Protein AF-A0A133SJF3-F1 (afdb_monomer)

Radius of gyration: 17.65 Å; Cα contacts (8 Å, |Δi|>4): 76; chains: 1; bounding box: 31×32×55 Å

Solvent-accessible surface area (backbone atoms only — not comparable to full-atom values): 4316 Å² total; per-residue (Å²): 114,69,68,57,57,50,51,52,52,51,51,50,51,50,49,50,44,57,68,55,53,48,38,60,75,43,18,67,60,21,30,52,54,18,50,55,51,44,50,49,44,53,70,54,20,64,84,76,70,42,43,77,64,75,92,42,73,68,55,46,48,45,12,18,63,50,16,61,64,24,38,52,51,52,42,50,45,54,49,78,107

Secondary structure (DSSP, 8-state):
-HHHHHHHHHHHHHHHIIIIIHHHHTHHHHHHHHHHHHHHHHHHGGGGTPPPPP--HHHHHHHHHHSHHHHHHHHHHHHH-

Foldseek 3Di:
DVVVVVVVVVVVVVVCCVQPVVLVVCLVVLLVQLVVVLVVCQVCVVVVQWDRQDDDPVLSNQSSNVRNVSSVVSRVVRRPD

Sequence (81 aa):
MEFISIAIGVGILYLVHKVILTPMRHLLVNVIIGLIVLYGVNHFGYLFGFQHVPITLATGLIIGLFGLPGVVLVTLYYTFF

Structure (mmCIF, N/CA/C/O backbone):
data_AF-A0A133SJF3-F1
#
_entry.id   AF-A0A133SJF3-F1
#
loop_
_atom_site.group_PDB
_atom_site.id
_atom_site.type_symbol
_atom_site.label_atom_id
_atom_site.label_alt_id
_atom_site.label_comp_id
_atom_site.label_asym_id
_atom_site.label_entity_id
_atom_site.label_seq_id
_atom_site.pdbx_PDB_ins_code
_atom_site.Cartn_x
_atom_site.Cartn_y
_atom_site.Cartn_z
_atom_site.occupancy
_atom_site.B_iso_or_equiv
_atom_site.auth_seq_id
_atom_site.auth_comp_id
_atom_site.auth_asym_id
_atom_site.auth_atom_id
_atom_site.pdbx_PDB_model_num
ATOM 1 N N . MET A 1 1 ? -19.667 20.295 30.087 1.00 62.31 1 MET A N 1
ATOM 2 C CA . MET A 1 1 ? -18.254 20.228 29.657 1.00 62.31 1 MET A CA 1
ATOM 3 C C . MET A 1 1 ? -17.742 18.790 29.581 1.00 62.31 1 MET A C 1
ATOM 5 O O . MET A 1 1 ? -17.149 18.457 28.569 1.00 62.31 1 MET A O 1
ATOM 9 N N . GLU A 1 2 ? -18.032 17.915 30.552 1.00 74.81 2 GLU A N 1
ATOM 10 C CA . GLU A 1 2 ? -17.517 16.525 30.562 1.00 74.81 2 GLU A CA 1
ATOM 11 C C . GLU A 1 2 ? -18.078 15.608 29.458 1.00 74.81 2 GLU A C 1
ATOM 13 O O . GLU A 1 2 ? -17.356 14.805 28.875 1.00 74.81 2 GLU A O 1
ATOM 18 N N . PHE A 1 3 ? -19.352 15.757 29.089 1.00 83.56 3 PHE A N 1
ATOM 19 C CA . PHE A 1 3 ? -19.944 14.941 28.020 1.00 83.56 3 PHE A CA 1
ATOM 20 C C . PHE A 1 3 ? -19.383 15.261 26.623 1.00 83.56 3 PHE A C 1
ATOM 22 O O . PHE A 1 3 ? -19.336 14.386 25.761 1.00 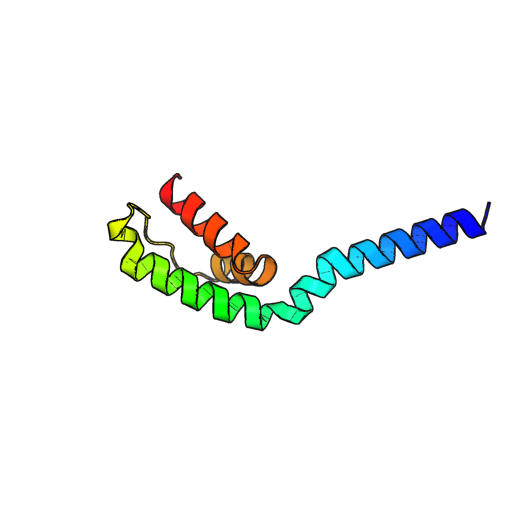83.56 3 PHE A O 1
ATOM 29 N N . ILE A 1 4 ? -18.921 16.498 26.400 1.00 87.69 4 ILE A N 1
ATOM 30 C CA . ILE A 1 4 ? -18.344 16.931 25.117 1.00 87.69 4 ILE A CA 1
ATOM 31 C C . ILE A 1 4 ? -16.949 16.326 24.930 1.00 87.69 4 ILE A C 1
ATOM 33 O O . ILE A 1 4 ? -16.640 15.830 23.850 1.00 87.69 4 ILE A O 1
ATOM 37 N N . SER A 1 5 ? -16.120 16.301 25.977 1.00 88.00 5 SER A N 1
ATOM 38 C CA . SER A 1 5 ? -14.801 15.660 25.927 1.00 88.00 5 SER A CA 1
ATOM 39 C C . SER A 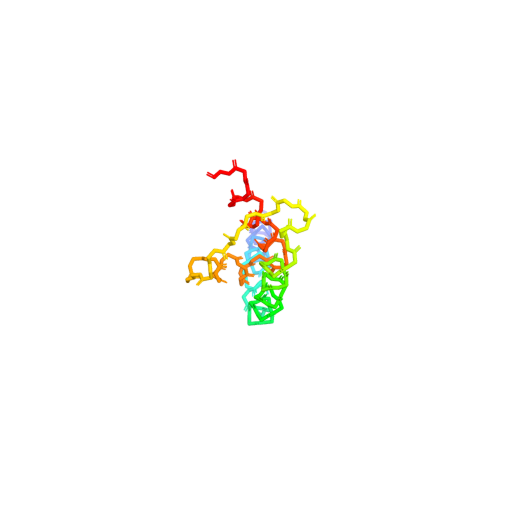1 5 ? -14.903 14.144 25.734 1.00 88.00 5 SER A C 1
ATOM 41 O O . SER A 1 5 ? -14.127 13.583 24.961 1.00 88.00 5 SER A O 1
ATOM 43 N N . ILE A 1 6 ? -15.899 13.487 26.342 1.00 89.69 6 ILE A N 1
ATOM 44 C CA . ILE A 1 6 ? -16.192 12.066 26.091 1.00 89.69 6 ILE A CA 1
ATOM 45 C C . ILE A 1 6 ? -16.607 11.845 24.629 1.00 89.69 6 ILE A C 1
ATOM 47 O O . ILE A 1 6 ? -16.074 10.950 23.975 1.00 89.69 6 ILE A O 1
ATOM 51 N N . ALA A 1 7 ? -17.501 12.675 24.082 1.00 91.62 7 ALA A N 1
ATOM 52 C CA . ALA A 1 7 ? -17.934 12.566 22.687 1.00 91.62 7 ALA A CA 1
ATOM 53 C C . ALA A 1 7 ? -16.770 12.744 21.695 1.00 91.62 7 ALA A C 1
ATOM 55 O O . ALA A 1 7 ? -16.657 11.985 20.731 1.00 91.62 7 ALA A O 1
ATOM 56 N N . ILE A 1 8 ? -15.867 13.695 21.958 1.00 93.69 8 ILE A N 1
ATOM 57 C CA . ILE A 1 8 ? -14.648 13.893 21.162 1.00 93.69 8 ILE A CA 1
ATOM 58 C C . ILE A 1 8 ? -13.736 12.664 21.259 1.00 93.69 8 ILE A C 1
ATOM 60 O O . ILE A 1 8 ? -13.274 12.167 20.233 1.00 93.69 8 ILE A O 1
ATOM 64 N N . GLY A 1 9 ? -13.520 12.125 22.464 1.00 91.81 9 GLY A N 1
ATOM 65 C CA . GLY A 1 9 ? -12.715 10.917 22.668 1.00 91.81 9 GLY A CA 1
ATOM 66 C C . GLY A 1 9 ? -13.258 9.702 21.911 1.00 91.81 9 GLY A C 1
ATOM 67 O O . GLY A 1 9 ? -12.504 9.002 21.234 1.00 91.81 9 GLY A O 1
ATOM 68 N N . VAL A 1 10 ? -14.577 9.490 21.947 1.00 93.69 10 VAL A N 1
ATOM 69 C CA . VAL A 1 10 ? -15.250 8.427 21.181 1.00 93.69 10 VAL A CA 1
ATOM 70 C C . V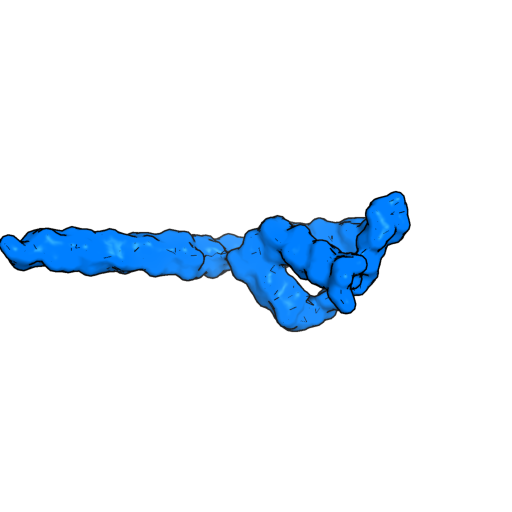AL A 1 10 ? -15.123 8.664 19.674 1.00 93.69 10 VAL A C 1
ATOM 72 O O . VAL A 1 10 ? -14.851 7.723 18.930 1.00 93.69 10 VAL A O 1
ATOM 75 N N . GLY A 1 11 ? -15.254 9.911 19.213 1.00 92.94 11 GLY A N 1
ATOM 76 C CA . GLY A 1 11 ? -15.062 10.271 17.807 1.00 92.94 11 GLY A CA 1
ATOM 77 C C . GLY A 1 11 ? -13.650 9.963 17.300 1.00 92.94 11 GLY A C 1
ATOM 78 O O . GLY A 1 11 ? -13.490 9.389 16.222 1.00 92.94 11 GLY A O 1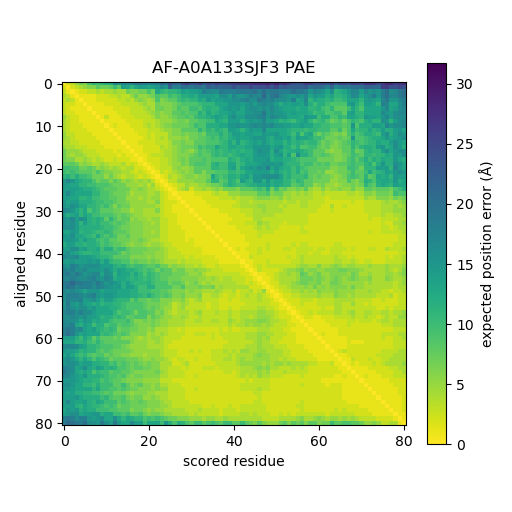
ATOM 79 N N . ILE A 1 12 ? -12.625 10.269 18.100 1.00 91.31 12 ILE A N 1
ATOM 80 C CA . ILE A 1 12 ? -11.225 9.952 17.784 1.00 91.31 12 ILE A CA 1
ATOM 81 C C . ILE A 1 12 ? -11.015 8.436 17.740 1.00 91.31 12 ILE A C 1
ATOM 83 O O . ILE A 1 12 ? -10.445 7.928 16.777 1.00 91.31 12 ILE A O 1
ATOM 87 N N . LEU A 1 13 ? -11.518 7.695 18.732 1.00 89.81 13 LEU A N 1
ATOM 88 C CA . LEU A 1 13 ? -11.438 6.229 18.756 1.00 89.81 13 LEU A CA 1
ATOM 89 C C . LEU A 1 13 ? -12.116 5.595 17.535 1.00 89.81 13 LEU A C 1
ATOM 91 O O . LEU A 1 13 ? -11.560 4.679 16.927 1.00 89.81 13 LEU A O 1
ATOM 95 N N . TYR A 1 14 ? -13.284 6.107 17.139 1.00 90.12 14 TYR A N 1
ATOM 96 C CA . TYR A 1 14 ? -13.980 5.659 15.937 1.00 90.12 14 TYR A CA 1
ATOM 97 C C . TYR A 1 14 ? -13.154 5.920 14.671 1.00 90.12 14 TYR A C 1
ATOM 99 O O . TYR A 1 14 ? -13.030 5.030 13.830 1.00 90.12 14 TYR A O 1
ATOM 107 N N . LEU A 1 15 ? -12.547 7.104 14.542 1.00 86.25 15 LEU A N 1
ATOM 108 C CA . LEU A 1 15 ? -11.678 7.435 13.410 1.00 86.25 15 LEU A CA 1
ATOM 109 C C . LEU A 1 15 ? -10.446 6.532 13.349 1.00 86.25 15 LEU A C 1
ATOM 111 O O . LEU A 1 15 ? -10.146 5.990 12.289 1.00 86.25 15 LEU A O 1
ATOM 115 N N . VAL A 1 16 ? -9.771 6.310 14.478 1.00 86.19 16 VAL A N 1
ATOM 116 C CA . VAL A 1 16 ? -8.615 5.407 14.563 1.00 86.19 16 VAL A CA 1
ATOM 117 C C . VAL A 1 16 ? -9.014 3.988 14.158 1.00 86.19 16 VAL A C 1
ATOM 119 O O . VAL A 1 16 ? -8.341 3.361 13.340 1.00 86.19 16 VAL A O 1
ATOM 122 N N . HIS A 1 17 ? -10.148 3.490 14.658 1.00 85.38 17 HIS A N 1
ATOM 123 C CA . HIS A 1 17 ? -10.657 2.175 14.277 1.00 85.38 17 HIS A CA 1
ATOM 124 C C . HIS A 1 17 ? -10.979 2.091 12.781 1.00 85.38 17 HIS A C 1
ATOM 126 O O . HIS A 1 17 ? -10.616 1.131 12.096 1.00 85.38 17 HIS A O 1
ATOM 132 N N . LYS A 1 18 ? -11.629 3.118 12.242 1.00 80.81 18 LYS A N 1
ATOM 133 C CA . LYS A 1 18 ? -12.018 3.149 10.837 1.00 80.81 18 LYS A CA 1
ATOM 134 C C . LYS A 1 18 ? -10.816 3.253 9.899 1.00 80.81 18 LYS A C 1
ATOM 136 O O . LYS A 1 18 ? -10.801 2.589 8.873 1.00 80.81 18 LYS A O 1
ATOM 141 N N . VAL A 1 19 ? -9.808 4.049 10.241 1.00 78.69 19 VAL A N 1
ATOM 142 C CA . VAL A 1 19 ? -8.656 4.299 9.363 1.00 78.69 19 VAL A CA 1
ATOM 143 C C . VAL A 1 19 ? -7.587 3.218 9.493 1.00 78.69 19 VAL A C 1
ATOM 145 O O . VAL A 1 19 ? -7.010 2.836 8.484 1.00 78.69 19 VAL A O 1
ATOM 148 N N . ILE A 1 20 ? -7.329 2.694 10.696 1.00 76.50 20 ILE A N 1
ATOM 149 C CA . ILE A 1 20 ? -6.240 1.729 10.925 1.00 76.50 20 ILE A CA 1
ATOM 150 C C . ILE A 1 20 ? -6.764 0.291 10.938 1.00 76.50 20 ILE A C 1
ATOM 152 O O . ILE A 1 20 ? -6.272 -0.565 10.208 1.00 76.50 20 ILE A O 1
ATOM 156 N N . LEU A 1 21 ? -7.787 0.002 11.746 1.00 73.44 21 LEU A N 1
ATOM 157 C CA . LEU A 1 21 ? -8.234 -1.379 11.971 1.00 73.44 21 LEU A CA 1
ATOM 158 C C . LEU A 1 21 ? -9.072 -1.935 10.809 1.00 73.44 21 LEU A C 1
ATOM 160 O O . LEU A 1 21 ? -9.060 -3.142 10.564 1.00 73.44 21 LEU A O 1
ATOM 164 N N . THR A 1 22 ? -9.769 -1.079 10.060 1.00 76.38 22 THR A N 1
ATOM 165 C CA . THR A 1 22 ? -10.568 -1.509 8.896 1.00 76.38 22 THR A CA 1
ATOM 166 C C . THR A 1 22 ? -9.711 -2.035 7.738 1.00 76.38 22 THR A C 1
ATOM 168 O O . THR A 1 22 ? -9.995 -3.145 7.283 1.00 76.38 22 THR A O 1
ATOM 171 N N . PRO A 1 23 ? -8.646 -1.346 7.273 1.00 67.62 23 PRO A N 1
ATOM 172 C CA . PRO A 1 23 ? -7.777 -1.916 6.242 1.00 67.62 23 PRO A CA 1
ATOM 173 C C . PRO A 1 23 ? -7.053 -3.179 6.722 1.00 67.62 23 PRO A C 1
ATOM 175 O O . PRO A 1 23 ? -6.897 -4.113 5.940 1.00 67.62 23 PRO A O 1
ATOM 178 N N . MET A 1 24 ? -6.714 -3.283 8.015 1.00 75.06 24 MET A N 1
ATOM 179 C CA . MET A 1 24 ? -6.121 -4.506 8.576 1.00 75.06 24 MET A CA 1
ATOM 180 C C . MET A 1 24 ? -7.050 -5.726 8.489 1.00 75.06 24 MET A C 1
ATOM 182 O O . MET A 1 24 ? -6.573 -6.833 8.245 1.00 75.06 24 MET A O 1
ATOM 186 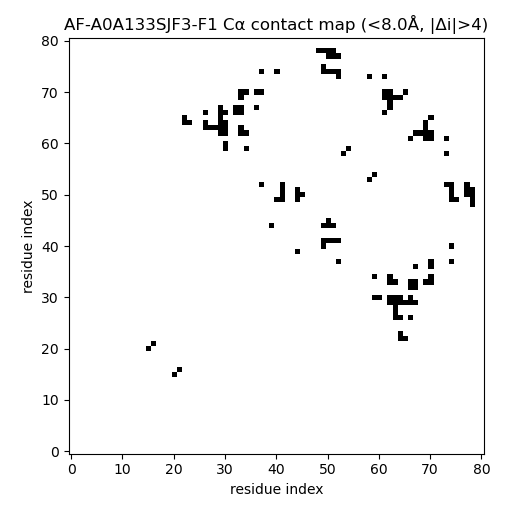N N . ARG A 1 25 ? -8.373 -5.550 8.634 1.00 77.00 25 ARG A N 1
ATOM 187 C CA . ARG A 1 25 ? -9.342 -6.657 8.507 1.00 77.00 25 ARG A CA 1
ATOM 188 C C . ARG A 1 25 ? -9.385 -7.265 7.109 1.00 77.00 25 ARG A C 1
ATOM 190 O O . ARG A 1 25 ? -9.631 -8.459 6.978 1.00 77.00 25 ARG A O 1
ATOM 197 N N . HIS A 1 26 ? -9.140 -6.461 6.079 1.00 82.25 26 HIS A N 1
ATOM 198 C CA . HIS A 1 26 ? -9.162 -6.906 4.685 1.00 82.25 26 HIS A CA 1
ATOM 199 C C . HIS A 1 26 ? -7.763 -7.064 4.089 1.00 82.25 26 HIS A C 1
ATOM 201 O O . HIS A 1 26 ? -7.641 -7.321 2.895 1.00 82.25 26 HIS A O 1
ATOM 207 N N . LEU A 1 27 ? -6.713 -6.964 4.910 1.00 84.25 27 LEU A N 1
ATOM 208 C CA . LEU A 1 27 ? -5.326 -6.913 4.457 1.00 84.25 27 LEU A CA 1
ATOM 209 C C . LEU A 1 27 ? -4.964 -8.111 3.580 1.00 84.25 27 LEU A C 1
ATOM 211 O O . LEU A 1 27 ? -4.436 -7.920 2.495 1.00 84.25 27 LEU A O 1
ATOM 215 N N . LEU A 1 28 ? -5.307 -9.336 3.987 1.00 84.38 28 LEU A N 1
ATOM 216 C CA . LEU A 1 28 ? -5.021 -10.527 3.179 1.00 84.38 28 LEU A CA 1
ATOM 217 C C . LEU A 1 28 ? -5.712 -10.487 1.811 1.00 84.38 28 LEU A C 1
ATOM 219 O O . LEU A 1 28 ? -5.081 -10.774 0.800 1.00 84.38 28 LEU A O 1
ATOM 223 N N . VAL A 1 29 ? -6.986 -10.093 1.764 1.00 87.25 29 VAL A N 1
ATOM 224 C CA . VAL A 1 29 ? -7.743 -9.986 0.507 1.00 87.25 29 VAL A CA 1
ATOM 225 C C . VAL A 1 29 ? -7.150 -8.889 -0.379 1.00 87.25 29 VAL A C 1
ATOM 227 O O . VAL A 1 29 ? -6.939 -9.108 -1.568 1.00 87.25 29 VAL A O 1
ATOM 230 N N . ASN A 1 30 ? -6.803 -7.747 0.212 1.00 89.75 30 ASN A N 1
ATOM 231 C CA . ASN A 1 30 ? -6.152 -6.629 -0.464 1.00 89.75 30 ASN A CA 1
ATOM 232 C C . ASN A 1 30 ? -4.786 -7.020 -1.040 1.00 89.75 30 ASN A C 1
ATOM 234 O O . ASN A 1 30 ? -4.507 -6.698 -2.192 1.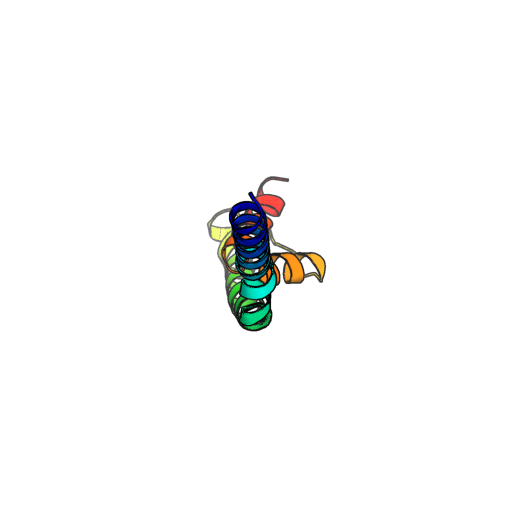00 89.75 30 ASN A O 1
ATOM 238 N N . VAL A 1 31 ? -3.968 -7.754 -0.275 1.00 87.19 31 VAL A N 1
ATOM 239 C CA . VAL A 1 31 ? -2.679 -8.288 -0.736 1.00 87.19 31 VAL A CA 1
ATOM 240 C C . VAL A 1 31 ? -2.892 -9.251 -1.897 1.00 87.19 31 VAL A C 1
ATOM 242 O O . VAL A 1 31 ? -2.260 -9.086 -2.931 1.00 87.19 31 VAL A O 1
ATOM 245 N N . ILE A 1 32 ? -3.779 -10.240 -1.759 1.00 90.88 32 ILE A N 1
ATOM 246 C CA . ILE A 1 32 ? -3.987 -11.263 -2.793 1.00 90.88 32 ILE A CA 1
ATOM 247 C C . ILE A 1 32 ? -4.489 -10.619 -4.087 1.00 90.88 32 ILE A C 1
ATOM 249 O O . ILE A 1 32 ? -3.879 -10.803 -5.139 1.00 90.88 32 ILE A O 1
ATOM 253 N N . ILE A 1 33 ? -5.561 -9.825 -4.013 1.00 92.38 33 ILE A N 1
ATOM 254 C CA . ILE A 1 33 ? -6.128 -9.142 -5.182 1.00 92.38 33 ILE A CA 1
ATOM 255 C C . ILE A 1 33 ? -5.094 -8.192 -5.783 1.00 92.38 33 ILE A C 1
ATOM 257 O O . ILE A 1 33 ? -4.893 -8.180 -6.994 1.00 92.38 33 ILE A O 1
ATOM 261 N N . GLY A 1 34 ? -4.417 -7.408 -4.950 1.00 91.81 34 GLY A N 1
ATOM 262 C CA . GLY A 1 34 ? -3.464 -6.426 -5.432 1.00 91.81 34 GLY A CA 1
ATOM 263 C C . GL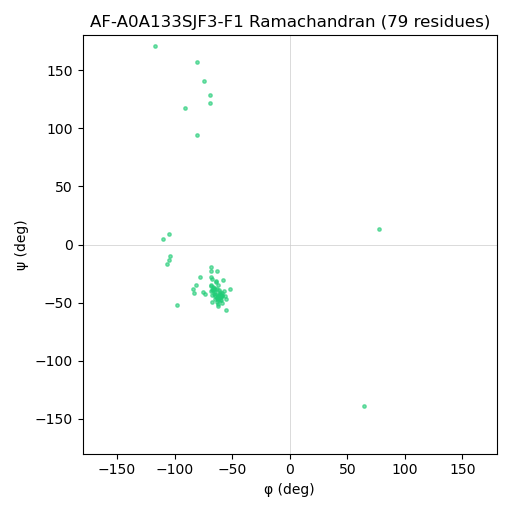Y A 1 34 ? -2.215 -7.050 -6.055 1.00 91.81 34 GLY A C 1
ATOM 264 O O . GLY A 1 34 ? -1.737 -6.538 -7.059 1.00 91.81 34 GLY A O 1
ATOM 265 N N . LEU A 1 35 ? -1.728 -8.185 -5.545 1.00 90.88 35 LEU A N 1
ATOM 266 C CA . LEU A 1 35 ? -0.643 -8.943 -6.175 1.00 90.88 35 LEU A CA 1
ATOM 267 C C . LEU A 1 35 ? -1.075 -9.559 -7.509 1.00 90.88 35 LEU A C 1
ATOM 269 O O . LEU A 1 35 ? -0.296 -9.526 -8.456 1.00 90.88 35 LEU A O 1
ATOM 273 N N . ILE A 1 36 ? -2.307 -10.072 -7.614 1.00 93.19 36 ILE A N 1
ATOM 274 C CA . ILE A 1 36 ? -2.857 -10.571 -8.885 1.00 93.19 36 ILE A CA 1
ATOM 275 C C . ILE A 1 36 ? -2.907 -9.442 -9.920 1.00 93.19 36 ILE A C 1
ATOM 277 O O . ILE A 1 36 ? -2.447 -9.612 -11.049 1.00 93.19 36 ILE A O 1
ATOM 281 N N . VAL A 1 37 ? -3.425 -8.274 -9.533 1.00 93.56 37 VAL A N 1
ATOM 282 C CA . VAL A 1 37 ? -3.489 -7.111 -10.425 1.00 93.56 37 VAL A CA 1
ATOM 283 C C . VAL A 1 37 ? -2.088 -6.619 -10.777 1.00 93.56 37 VAL A C 1
ATOM 285 O O . VAL A 1 37 ? -1.825 -6.387 -11.952 1.00 93.56 37 VAL A O 1
ATOM 288 N N . LEU A 1 38 ? -1.169 -6.524 -9.810 1.00 93.06 38 LEU A N 1
ATOM 289 C CA . LEU A 1 38 ? 0.211 -6.111 -10.067 1.00 93.06 38 LEU A CA 1
ATOM 290 C C . LEU A 1 38 ? 0.924 -7.085 -11.012 1.00 93.06 38 LEU A C 1
ATOM 292 O O . LEU A 1 38 ? 1.654 -6.653 -11.896 1.00 93.06 38 LEU A O 1
ATOM 296 N N . TYR A 1 39 ? 0.688 -8.389 -10.874 1.00 92.19 39 TYR A N 1
ATOM 297 C CA . TYR A 1 39 ? 1.215 -9.385 -11.802 1.00 92.19 39 TYR A CA 1
ATOM 298 C C . TYR A 1 39 ? 0.684 -9.160 -13.224 1.00 92.19 39 TYR A C 1
ATOM 300 O O . TYR A 1 39 ? 1.460 -9.164 -14.177 1.00 92.19 39 TYR A O 1
ATOM 308 N N . GLY A 1 40 ? -0.617 -8.885 -13.367 1.00 91.69 40 GLY A N 1
ATOM 309 C CA . GLY A 1 40 ? -1.222 -8.520 -14.649 1.00 91.69 40 GLY A CA 1
ATOM 310 C C . GLY A 1 40 ? -0.625 -7.241 -15.241 1.00 91.69 40 GLY A C 1
ATOM 311 O O . GLY A 1 40 ? -0.271 -7.217 -16.417 1.00 91.69 40 GLY A O 1
ATOM 312 N N . VAL A 1 41 ? -0.440 -6.202 -14.424 1.00 92.25 41 VAL A N 1
ATOM 313 C CA . VAL A 1 41 ? 0.228 -4.955 -14.825 1.00 92.25 41 VAL A CA 1
ATOM 314 C C . VAL A 1 41 ? 1.667 -5.223 -15.251 1.00 92.25 41 VAL A C 1
ATOM 316 O O . VAL A 1 41 ? 2.087 -4.736 -16.287 1.00 92.25 41 VAL A O 1
ATOM 319 N N . ASN A 1 42 ? 2.416 -6.053 -14.533 1.00 93.00 42 ASN A N 1
ATOM 320 C CA . ASN A 1 42 ? 3.783 -6.398 -14.918 1.00 93.00 42 ASN A CA 1
ATOM 321 C C . ASN A 1 42 ? 3.849 -7.223 -16.209 1.00 93.00 42 ASN A C 1
ATOM 323 O O . ASN A 1 42 ? 4.838 -7.136 -16.932 1.00 93.00 42 ASN A O 1
ATOM 327 N N . HIS A 1 43 ? 2.821 -8.023 -16.504 1.00 91.94 43 HIS A N 1
ATOM 328 C CA . HIS A 1 43 ? 2.780 -8.860 -17.700 1.00 91.94 43 HIS A CA 1
ATOM 329 C C . HIS A 1 43 ? 2.310 -8.100 -18.947 1.00 91.94 43 HIS A C 1
ATOM 331 O O . HIS A 1 43 ? 2.879 -8.278 -20.018 1.00 91.94 43 HIS A O 1
ATOM 337 N N . PHE A 1 44 ? 1.290 -7.245 -18.822 1.00 91.69 44 PHE A N 1
ATOM 338 C CA . PHE A 1 44 ? 0.681 -6.518 -19.947 1.00 91.69 44 PHE A CA 1
ATOM 339 C C . PHE A 1 44 ? 1.064 -5.037 -20.007 1.00 91.69 44 PHE A C 1
ATOM 341 O O . PHE A 1 44 ? 0.836 -4.381 -21.019 1.00 91.69 44 PHE A O 1
ATOM 348 N N . GLY A 1 45 ? 1.645 -4.490 -18.942 1.00 84.75 45 GLY A N 1
ATOM 349 C CA . GLY A 1 45 ? 1.928 -3.064 -18.795 1.00 84.75 45 GLY A CA 1
ATOM 350 C C . GLY A 1 45 ? 2.915 -2.518 -19.815 1.00 84.75 45 GLY A C 1
ATOM 351 O O . GLY A 1 45 ? 2.836 -1.338 -20.144 1.00 84.75 45 GLY A O 1
ATOM 352 N N . TYR A 1 46 ? 3.751 -3.376 -20.408 1.00 85.44 46 TYR A N 1
ATOM 353 C CA . TYR A 1 46 ? 4.624 -2.991 -21.519 1.00 85.44 46 TYR A CA 1
ATOM 354 C C . TYR A 1 46 ? 3.835 -2.428 -22.716 1.00 85.44 46 TYR A C 1
ATOM 356 O O . TYR A 1 46 ? 4.335 -1.547 -23.408 1.00 85.44 46 TYR A O 1
ATOM 364 N N . LEU A 1 47 ? 2.587 -2.874 -22.931 1.00 88.81 47 LEU A N 1
ATOM 365 C CA . LEU A 1 47 ? 1.705 -2.364 -23.990 1.00 88.81 47 LEU A CA 1
ATOM 366 C C . LEU A 1 47 ? 1.257 -0.917 -23.741 1.00 88.81 47 LEU A C 1
ATOM 368 O O . LEU A 1 47 ? 0.891 -0.215 -24.678 1.00 88.81 47 LEU A O 1
ATOM 372 N N . PHE A 1 48 ? 1.290 -0.477 -22.482 1.00 86.00 48 PHE A N 1
ATOM 373 C CA . PHE A 1 48 ? 0.867 0.850 -22.032 1.00 86.00 48 PHE A CA 1
ATOM 374 C C . PHE A 1 48 ? 2.049 1.729 -21.589 1.00 86.00 48 PHE A C 1
ATOM 376 O O . PHE A 1 48 ? 1.837 2.841 -21.113 1.00 86.00 48 PHE A O 1
ATOM 383 N N . GLY A 1 49 ? 3.289 1.246 -21.741 1.00 85.56 49 GLY A N 1
ATOM 384 C CA . GLY A 1 49 ? 4.505 1.955 -21.333 1.00 85.56 49 GLY A CA 1
ATOM 385 C C . GLY A 1 49 ? 4.808 1.915 -19.829 1.00 85.56 49 GLY A C 1
ATOM 386 O O . GLY A 1 49 ? 5.654 2.680 -19.372 1.00 85.56 49 GLY A O 1
ATOM 387 N N . PHE A 1 50 ? 4.149 1.045 -19.055 1.00 90.31 50 PHE A N 1
ATOM 388 C CA . PHE A 1 50 ? 4.449 0.870 -17.632 1.00 90.31 50 PHE A CA 1
ATOM 389 C C . PHE A 1 50 ? 5.751 0.098 -17.425 1.00 90.31 50 PHE A C 1
ATOM 391 O O . PHE A 1 50 ? 6.032 -0.877 -18.129 1.00 90.31 50 PHE A O 1
ATOM 398 N N . GLN A 1 51 ? 6.529 0.523 -16.430 1.00 89.69 51 GLN A N 1
ATOM 399 C CA . GLN A 1 51 ? 7.750 -0.171 -16.027 1.00 89.69 51 GLN A CA 1
ATOM 400 C C . GLN A 1 51 ? 7.438 -1.371 -15.131 1.00 89.69 51 GLN A C 1
ATOM 402 O O . GLN A 1 51 ? 6.399 -1.438 -14.472 1.00 89.69 51 GLN A O 1
ATOM 407 N N . HIS A 1 52 ? 8.368 -2.325 -15.100 1.00 90.44 52 HIS A N 1
ATOM 408 C CA . HIS A 1 52 ? 8.240 -3.500 -14.251 1.00 90.44 52 HIS A CA 1
ATOM 409 C C . HIS A 1 52 ? 8.384 -3.125 -12.772 1.00 90.44 52 HIS A C 1
ATOM 411 O O . HIS A 1 52 ? 9.420 -2.618 -12.345 1.00 90.44 52 HIS A O 1
ATOM 417 N N . VAL A 1 53 ? 7.360 -3.431 -11.979 1.00 90.94 53 VAL A N 1
ATOM 418 C CA . VAL A 1 53 ? 7.356 -3.209 -10.533 1.00 90.94 53 VAL A CA 1
ATOM 419 C C . VAL A 1 53 ? 7.889 -4.458 -9.826 1.00 90.94 53 VAL A C 1
ATOM 421 O O . VAL A 1 53 ? 7.254 -5.516 -9.900 1.00 90.94 53 VAL A O 1
ATOM 424 N N . PRO A 1 54 ? 9.011 -4.376 -9.094 1.00 90.88 54 PRO A N 1
ATOM 425 C CA . PRO A 1 54 ? 9.560 -5.522 -8.382 1.00 90.88 54 PRO A CA 1
ATOM 426 C C . PRO A 1 54 ? 8.661 -5.927 -7.205 1.00 90.88 54 PRO A C 1
ATOM 428 O O . PRO A 1 54 ? 8.332 -5.113 -6.344 1.00 90.88 54 PRO A O 1
ATOM 431 N N . ILE A 1 55 ? 8.305 -7.213 -7.131 1.00 88.75 55 ILE A N 1
ATOM 432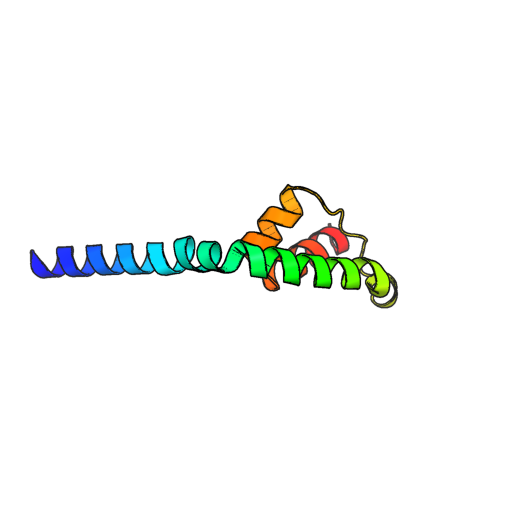 C CA . ILE A 1 55 ? 7.495 -7.764 -6.037 1.00 88.75 55 ILE A CA 1
ATOM 433 C C . ILE A 1 55 ? 8.402 -8.025 -4.829 1.00 88.75 55 ILE A C 1
ATOM 435 O O . ILE A 1 55 ? 9.049 -9.062 -4.708 1.00 88.75 55 ILE A O 1
ATOM 439 N N . THR A 1 56 ? 8.453 -7.047 -3.932 1.00 90.94 56 THR A N 1
ATOM 440 C CA . THR A 1 56 ? 9.207 -7.065 -2.675 1.00 90.94 56 THR A CA 1
ATOM 441 C C . THR A 1 56 ? 8.283 -6.959 -1.465 1.00 90.94 56 THR A C 1
ATOM 443 O O . THR A 1 56 ? 7.093 -6.644 -1.574 1.00 90.94 56 THR A O 1
ATOM 446 N N . LEU A 1 57 ? 8.853 -7.161 -0.276 1.00 86.69 57 LEU A N 1
ATOM 447 C CA . LEU A 1 57 ? 8.146 -7.013 0.996 1.00 86.69 57 LEU A CA 1
ATOM 448 C C . LEU A 1 57 ? 7.545 -5.601 1.145 1.00 86.69 57 LEU A C 1
ATOM 450 O O . LEU A 1 57 ? 6.390 -5.466 1.539 1.00 86.69 57 LEU A O 1
ATOM 454 N N . ALA A 1 58 ? 8.273 -4.560 0.727 1.00 89.00 58 ALA A N 1
ATOM 455 C CA . ALA A 1 58 ? 7.788 -3.180 0.749 1.00 89.00 58 ALA A CA 1
ATOM 456 C C . ALA A 1 58 ? 6.567 -2.977 -0.163 1.00 89.00 58 ALA A C 1
ATOM 458 O O . ALA A 1 58 ? 5.536 -2.479 0.287 1.00 89.00 58 ALA A O 1
ATOM 459 N N . THR A 1 59 ? 6.637 -3.426 -1.421 1.00 90.19 59 THR A N 1
ATOM 460 C CA . THR A 1 59 ? 5.500 -3.323 -2.353 1.00 90.19 59 THR A CA 1
ATOM 461 C C . THR A 1 59 ? 4.289 -4.128 -1.878 1.00 90.19 59 THR A C 1
ATOM 463 O O . THR A 1 59 ? 3.163 -3.648 -1.972 1.00 90.19 59 THR A O 1
ATOM 466 N N . GLY A 1 60 ? 4.506 -5.311 -1.290 1.00 88.19 60 GLY A N 1
ATOM 467 C CA . GLY A 1 60 ? 3.436 -6.134 -0.728 1.00 88.19 60 GLY A CA 1
ATOM 468 C C . GLY A 1 60 ? 2.747 -5.476 0.468 1.00 88.19 60 GLY A C 1
ATOM 469 O O . GLY A 1 60 ? 1.525 -5.541 0.573 1.00 88.19 60 GLY A O 1
ATOM 470 N N . LEU A 1 61 ? 3.496 -4.785 1.335 1.00 89.19 61 LEU A N 1
ATOM 471 C CA . LEU A 1 61 ? 2.927 -4.024 2.451 1.00 89.19 61 LEU A CA 1
ATOM 472 C C . LEU A 1 61 ? 2.110 -2.823 1.972 1.00 89.19 61 LEU A C 1
ATOM 474 O O . LEU A 1 61 ? 1.004 -2.614 2.465 1.00 89.19 61 LEU A O 1
ATOM 478 N N . ILE A 1 62 ? 2.612 -2.067 0.991 1.00 90.19 62 ILE A N 1
ATOM 479 C CA . ILE A 1 62 ? 1.880 -0.935 0.402 1.00 90.19 62 ILE A CA 1
ATOM 480 C C . ILE A 1 62 ? 0.558 -1.426 -0.197 1.00 90.19 62 ILE A C 1
ATOM 482 O O . ILE A 1 62 ? -0.504 -0.877 0.089 1.00 90.19 62 ILE A O 1
ATOM 486 N N . ILE A 1 63 ? 0.600 -2.509 -0.969 1.00 91.31 63 ILE A N 1
ATOM 487 C CA . ILE A 1 63 ? -0.595 -3.110 -1.565 1.00 91.31 63 ILE A CA 1
ATOM 488 C C . ILE A 1 63 ? -1.525 -3.694 -0.498 1.00 91.31 63 ILE A C 1
ATOM 490 O O . ILE A 1 63 ? -2.736 -3.567 -0.609 1.00 91.31 63 ILE A O 1
ATOM 494 N N . GLY A 1 64 ? -1.007 -4.303 0.566 1.00 87.44 64 GLY A N 1
ATOM 495 C CA . GLY A 1 64 ? -1.848 -4.835 1.637 1.00 87.44 64 GLY A CA 1
ATOM 496 C C . GLY A 1 64 ? -2.581 -3.758 2.426 1.00 87.44 64 GLY A C 1
ATOM 497 O O . GLY A 1 64 ? -3.754 -3.924 2.761 1.00 87.44 64 GLY A O 1
ATOM 498 N N . LEU A 1 65 ? -1.904 -2.639 2.683 1.00 87.44 65 LEU A N 1
ATOM 499 C CA . LEU A 1 65 ? -2.459 -1.530 3.448 1.00 87.44 65 LEU A CA 1
ATOM 500 C C . LEU A 1 65 ? -3.461 -0.711 2.624 1.00 87.44 65 LEU A C 1
ATOM 502 O O . LEU A 1 65 ? -4.513 -0.333 3.133 1.00 87.44 65 LEU A O 1
ATOM 506 N N . PHE A 1 66 ? -3.148 -0.466 1.348 1.00 87.69 66 PHE A N 1
ATOM 507 C CA . PHE A 1 66 ? -3.937 0.403 0.472 1.00 87.69 66 PHE A CA 1
ATOM 508 C C . PHE A 1 66 ? -4.811 -0.347 -0.543 1.00 87.69 66 PHE A C 1
ATOM 510 O O . PHE A 1 66 ? -5.637 0.280 -1.198 1.00 87.69 66 PHE A O 1
ATOM 517 N N . GLY A 1 67 ? -4.660 -1.662 -0.697 1.00 87.75 67 GLY A N 1
ATOM 518 C CA . GLY A 1 67 ? -5.370 -2.471 -1.689 1.00 87.75 67 GLY A CA 1
ATOM 519 C C . GLY A 1 67 ? -5.020 -2.101 -3.130 1.00 87.75 67 GLY A C 1
ATOM 520 O O . GLY A 1 67 ? -3.867 -1.829 -3.467 1.00 87.75 67 GLY A O 1
ATOM 521 N N . LEU A 1 68 ? -6.046 -2.065 -3.986 1.00 88.50 68 LEU A N 1
ATOM 522 C CA . LEU A 1 68 ? -5.936 -1.658 -5.393 1.00 88.50 68 LEU A CA 1
ATOM 523 C C . LEU A 1 68 ? -5.334 -0.250 -5.580 1.00 88.50 68 LEU A C 1
ATOM 525 O O . LEU A 1 68 ? -4.441 -0.117 -6.416 1.00 88.50 68 LEU A O 1
ATOM 529 N N . PRO A 1 69 ? -5.722 0.787 -4.803 1.00 89.88 69 PRO A N 1
ATOM 530 C CA . PRO A 1 69 ? -5.015 2.070 -4.807 1.00 89.88 69 PRO A CA 1
ATOM 531 C C . PRO A 1 69 ? -3.503 1.942 -4.590 1.00 89.88 69 PRO A C 1
ATOM 533 O O . PRO A 1 69 ? -2.728 2.636 -5.244 1.00 89.88 69 PRO A O 1
ATOM 536 N N . GLY A 1 70 ? -3.077 1.020 -3.722 1.00 91.38 70 GLY A N 1
ATOM 537 C CA . GLY A 1 70 ? -1.663 0.727 -3.493 1.00 91.38 70 GLY A CA 1
ATOM 538 C C . GLY A 1 70 ? -0.958 0.256 -4.761 1.00 91.38 70 GLY A C 1
ATOM 539 O O . GLY A 1 70 ? 0.111 0.764 -5.076 1.00 91.38 70 GLY A O 1
ATOM 540 N N . VAL A 1 71 ? -1.583 -0.645 -5.527 1.00 92.62 71 VAL A N 1
ATOM 541 C CA . VAL A 1 71 ? -1.054 -1.152 -6.809 1.00 92.62 71 VAL A CA 1
ATOM 542 C C . VAL A 1 71 ? -0.839 -0.022 -7.812 1.00 92.62 71 VAL A C 1
ATOM 544 O O . VAL A 1 71 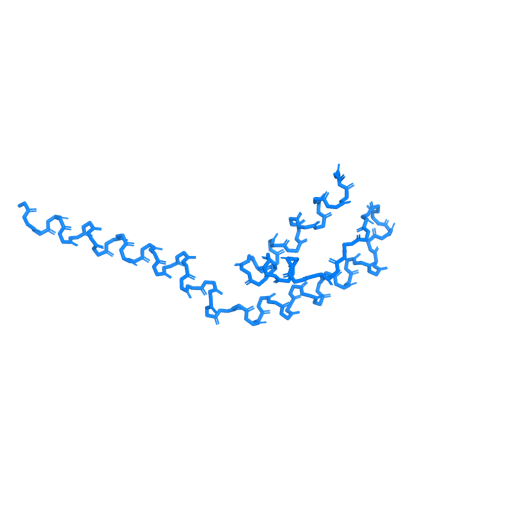? 0.201 0.037 -8.467 1.00 92.62 71 VAL A O 1
ATOM 547 N N . VAL A 1 72 ? -1.800 0.899 -7.915 1.00 92.31 72 VAL A N 1
ATOM 548 C CA . VAL A 1 72 ? -1.687 2.068 -8.798 1.00 92.31 72 VAL A CA 1
ATOM 549 C C . VAL A 1 72 ? -0.514 2.945 -8.367 1.00 92.31 72 VAL A C 1
ATOM 551 O O . VAL A 1 72 ? 0.308 3.309 -9.202 1.00 92.31 72 VAL A O 1
ATOM 554 N N . LEU A 1 73 ? -0.383 3.225 -7.066 1.00 93.12 73 LEU A N 1
ATOM 555 C CA . LEU A 1 73 ? 0.702 4.052 -6.535 1.00 93.12 73 LEU A CA 1
ATOM 556 C C . LEU A 1 73 ? 2.086 3.476 -6.845 1.00 93.12 73 LEU A C 1
ATOM 558 O O . LEU A 1 73 ? 2.925 4.202 -7.372 1.00 93.12 73 LEU A O 1
ATOM 562 N N . VAL A 1 74 ? 2.329 2.189 -6.564 1.00 94.31 74 VAL A N 1
ATOM 563 C CA . VAL A 1 74 ? 3.639 1.589 -6.877 1.00 94.31 74 VAL A CA 1
ATOM 564 C C . VAL A 1 74 ? 3.888 1.506 -8.380 1.00 94.31 74 VAL A C 1
ATOM 566 O O . VAL A 1 74 ? 5.005 1.770 -8.811 1.00 94.31 74 VAL A O 1
ATOM 569 N N . THR A 1 75 ? 2.866 1.224 -9.190 1.00 92.88 75 THR A N 1
ATOM 570 C CA . THR A 1 75 ? 3.018 1.198 -10.656 1.00 92.88 75 THR A CA 1
ATOM 571 C C . THR A 1 75 ? 3.421 2.563 -11.203 1.00 92.88 75 THR A C 1
ATOM 573 O O . THR A 1 75 ? 4.365 2.659 -11.984 1.00 92.88 75 THR A O 1
ATOM 576 N N . LEU A 1 76 ? 2.739 3.630 -10.777 1.00 93.12 76 LEU A N 1
ATOM 577 C CA . LEU A 1 76 ? 3.066 4.989 -11.202 1.00 93.12 76 LEU A CA 1
ATOM 578 C C . LEU A 1 76 ? 4.453 5.395 -10.706 1.00 93.12 76 LEU A C 1
ATOM 580 O O . LEU A 1 76 ? 5.223 5.954 -11.478 1.00 93.12 76 LEU A O 1
ATOM 584 N N . TYR A 1 77 ? 4.790 5.076 -9.453 1.00 93.31 77 TYR A N 1
ATOM 585 C CA . TYR A 1 77 ? 6.094 5.399 -8.883 1.00 93.31 77 TYR A CA 1
ATOM 586 C C . TYR A 1 77 ? 7.234 4.831 -9.733 1.00 93.31 77 TYR A C 1
ATOM 588 O O . TYR A 1 77 ? 8.024 5.609 -10.243 1.00 93.31 77 TYR A O 1
ATOM 596 N N . TYR A 1 78 ? 7.249 3.519 -9.980 1.00 91.31 78 TYR A N 1
ATOM 597 C CA . TYR A 1 78 ? 8.297 2.878 -10.787 1.00 91.31 78 TYR A CA 1
ATOM 598 C C . TYR A 1 78 ? 8.262 3.254 -12.273 1.00 91.31 78 TYR A C 1
ATOM 600 O O . TYR A 1 78 ? 9.237 3.037 -12.986 1.00 91.31 78 TYR A O 1
ATOM 608 N N . THR A 1 79 ? 7.134 3.765 -12.772 1.00 90.06 79 THR A N 1
ATOM 609 C CA . THR A 1 79 ? 7.033 4.212 -14.166 1.00 90.06 79 THR A CA 1
ATOM 610 C C . THR A 1 79 ? 7.609 5.616 -14.360 1.00 90.06 79 THR A C 1
ATOM 612 O O . THR A 1 79 ? 8.168 5.892 -15.419 1.00 90.06 79 THR A O 1
ATOM 615 N N . PHE A 1 80 ? 7.471 6.506 -13.370 1.00 90.38 80 PHE A N 1
ATOM 616 C CA . PHE A 1 80 ? 7.855 7.918 -13.490 1.00 90.38 80 PHE A CA 1
ATOM 617 C C . PHE A 1 80 ? 9.134 8.309 -12.735 1.00 90.38 80 PHE A C 1
ATOM 619 O O . PHE A 1 80 ? 9.677 9.376 -13.024 1.00 90.38 80 PHE A O 1
ATOM 626 N N . PHE A 1 81 ? 9.599 7.492 -11.788 1.00 86.00 81 PHE A N 1
ATOM 627 C CA . PHE A 1 81 ? 10.789 7.725 -10.964 1.00 86.00 81 PHE A CA 1
ATOM 628 C C . PHE A 1 81 ? 11.714 6.509 -10.994 1.00 86.00 81 PHE A C 1
ATOM 630 O O . PHE A 1 81 ? 12.944 6.737 -11.021 1.00 86.00 81 PHE A O 1
#

pLDDT: mean 87.84, std 6.03, range [62.31, 94.31]

Mean predicted aligned error: 6.59 Å